Protein AF-A0A7W4EZ77-F1 (afdb_monomer)

Foldseek 3Di:
DQDPQQPDDPVLVVVLVVVQCPDPQWPWDDWDDDPFKTKTWIDGPNWIKIWMQGPVGGIDTDCVRDDPVSVVVVVVVSSVSSVVSD

Secondary structure (DSSP, 8-state):
----GGG--HHHHHHHHHHHHTSTTEEEEEEEE-SSEEEEEEEETTEEEEEEEETTTEEEEE-TTS-HHHHHHHHHHHHHHHHHH-

Sequence (86 aa):
MNKSLESITHEEFLKLMECLKNLQEFTFLEYIIAPEADIFYFNFMEKTVKIKWDLDYGLFLETESLSTSDRDLFLNILDKEILFLI

Solvent-accessible surface area (backbone atoms only — not comparable to full-atom values): 5047 Å² total; per-residue (Å²): 133,85,77,54,75,72,67,55,48,73,70,58,48,56,52,50,54,56,52,46,56,73,36,90,67,32,45,72,73,51,77,49,85,49,100,64,34,43,38,40,35,30,33,45,87,93,31,71,34,41,42,34,39,32,80,91,70,25,58,45,77,52,53,86,75,45,53,75,69,54,42,54,51,52,50,55,52,51,53,53,55,52,64,72,75,109

Structure (mmCIF, N/CA/C/O backbone):
data_AF-A0A7W4EZ77-F1
#
_entry.id   AF-A0A7W4EZ77-F1
#
loop_
_atom_site.group_PDB
_atom_site.id
_atom_site.type_symbol
_atom_site.label_atom_id
_atom_site.label_alt_id
_atom_site.label_comp_id
_atom_site.label_asym_id
_atom_site.label_entity_id
_atom_site.label_seq_id
_atom_site.pdbx_PDB_ins_code
_atom_site.Cartn_x
_atom_site.Cartn_y
_atom_site.Cartn_z
_atom_site.occupancy
_atom_site.B_iso_or_equiv
_atom_site.auth_seq_id
_atom_site.auth_comp_id
_atom_site.auth_asym_id
_atom_site.auth_atom_id
_atom_site.pdbx_PDB_model_num
ATOM 1 N N . MET A 1 1 ? 21.032 0.929 7.040 1.00 34.09 1 MET A N 1
ATOM 2 C CA . MET A 1 1 ? 20.952 1.953 5.981 1.00 34.09 1 MET A CA 1
ATOM 3 C C . MET A 1 1 ? 19.497 1.946 5.564 1.00 34.09 1 MET A C 1
ATOM 5 O O . MET A 1 1 ? 19.106 1.034 4.854 1.00 34.09 1 MET A O 1
ATOM 9 N N . ASN A 1 2 ? 18.672 2.819 6.148 1.00 41.91 2 ASN A N 1
ATOM 10 C CA . ASN A 1 2 ? 17.232 2.796 5.888 1.00 41.91 2 ASN A CA 1
ATOM 11 C C . ASN A 1 2 ? 17.029 3.337 4.475 1.00 41.91 2 ASN A C 1
ATOM 13 O O . ASN A 1 2 ? 17.232 4.527 4.238 1.00 41.91 2 ASN A O 1
ATOM 17 N N . LYS A 1 3 ? 16.729 2.450 3.523 1.00 50.59 3 LYS A N 1
ATOM 18 C CA . LYS A 1 3 ? 16.186 2.860 2.229 1.00 50.59 3 LYS A CA 1
ATOM 19 C C . LYS A 1 3 ? 14.915 3.656 2.534 1.00 50.59 3 LYS A C 1
ATOM 21 O O . LYS A 1 3 ? 14.020 3.153 3.204 1.00 50.59 3 LYS A O 1
ATOM 26 N N . SER A 1 4 ? 14.890 4.919 2.113 1.00 58.81 4 SER A N 1
ATOM 27 C CA . SER A 1 4 ? 13.692 5.761 2.163 1.00 58.81 4 SER A CA 1
ATOM 28 C C . SER A 1 4 ? 12.576 5.071 1.369 1.00 58.81 4 SER A C 1
ATOM 30 O O . SER A 1 4 ? 12.874 4.408 0.367 1.00 58.81 4 SER A O 1
ATOM 32 N N . LEU A 1 5 ? 11.314 5.266 1.772 1.00 62.16 5 LEU A N 1
ATOM 33 C CA . LEU A 1 5 ? 10.111 4.914 0.993 1.00 62.16 5 LEU A CA 1
ATOM 34 C C . LEU A 1 5 ? 10.240 5.324 -0.492 1.00 62.16 5 LEU A C 1
ATOM 36 O O . LEU A 1 5 ? 9.698 4.667 -1.373 1.00 62.16 5 LEU A O 1
ATOM 40 N N . GLU A 1 6 ? 11.030 6.364 -0.766 1.00 62.28 6 GLU A N 1
ATOM 41 C CA . GLU A 1 6 ? 11.339 6.917 -2.091 1.00 62.28 6 GLU A CA 1
ATOM 42 C C . GLU A 1 6 ? 12.223 6.019 -2.981 1.00 62.28 6 GLU A C 1
ATOM 44 O O . GLU A 1 6 ? 12.425 6.331 -4.149 1.00 62.28 6 GLU A O 1
ATOM 49 N N . SER A 1 7 ? 12.788 4.926 -2.457 1.00 73.12 7 SER A N 1
ATOM 50 C CA . SER A 1 7 ? 13.773 4.092 -3.173 1.00 73.12 7 SER A CA 1
ATOM 51 C C . SER A 1 7 ? 13.311 2.668 -3.483 1.00 73.12 7 SER A C 1
ATOM 53 O O . SER A 1 7 ? 14.126 1.854 -3.926 1.00 73.12 7 SER A O 1
ATOM 55 N N . ILE A 1 8 ? 12.032 2.352 -3.253 1.00 83.00 8 ILE A N 1
ATOM 56 C CA . ILE A 1 8 ? 11.506 1.018 -3.553 1.00 83.00 8 ILE A CA 1
ATOM 57 C C . ILE A 1 8 ? 11.348 0.821 -5.066 1.00 83.00 8 ILE A C 1
ATOM 59 O O . ILE A 1 8 ? 10.760 1.637 -5.781 1.00 83.00 8 ILE A O 1
ATOM 63 N N . THR A 1 9 ? 11.874 -0.290 -5.561 1.00 89.25 9 THR A N 1
ATOM 64 C CA . THR A 1 9 ? 11.667 -0.749 -6.938 1.00 89.25 9 THR A CA 1
ATOM 65 C C . THR A 1 9 ? 10.236 -1.245 -7.138 1.00 89.25 9 THR A C 1
ATOM 67 O O . THR A 1 9 ? 9.538 -1.571 -6.178 1.00 89.25 9 THR A O 1
ATOM 70 N N . HIS A 1 10 ? 9.801 -1.362 -8.395 1.00 90.31 10 HIS A N 1
ATOM 71 C CA . HIS A 1 10 ? 8.495 -1.947 -8.724 1.00 90.31 10 HIS A CA 1
ATOM 72 C C . HIS A 1 10 ? 8.331 -3.370 -8.171 1.00 90.31 10 HIS A C 1
ATOM 74 O O . HIS A 1 10 ? 7.281 -3.719 -7.643 1.00 90.31 10 HIS A O 1
ATOM 80 N N . GLU A 1 11 ? 9.389 -4.184 -8.218 1.00 90.50 11 GLU A N 1
ATOM 81 C CA . GLU A 1 11 ? 9.357 -5.549 -7.683 1.00 90.50 11 GLU A CA 1
ATOM 82 C C . GLU A 1 11 ? 9.192 -5.563 -6.153 1.00 90.50 11 GLU A C 1
ATOM 84 O O . GLU A 1 11 ? 8.379 -6.322 -5.623 1.00 90.50 11 GLU A O 1
ATOM 89 N N . GLU A 1 12 ? 9.937 -4.713 -5.437 1.00 90.50 12 GLU A N 1
ATOM 90 C CA . GLU A 1 12 ? 9.791 -4.545 -3.983 1.00 90.50 12 GLU A CA 1
ATOM 91 C C . GLU A 1 12 ? 8.390 -4.020 -3.631 1.00 90.50 12 GLU A C 1
ATOM 93 O O . GLU A 1 12 ? 7.784 -4.490 -2.670 1.00 90.50 12 GLU A O 1
ATOM 98 N N . PHE A 1 13 ? 7.838 -3.113 -4.442 1.00 91.69 13 PHE A N 1
ATOM 99 C CA . PHE A 1 13 ? 6.470 -2.626 -4.294 1.00 91.69 13 PHE A CA 1
ATOM 100 C C . PHE A 1 13 ? 5.429 -3.743 -4.427 1.00 91.69 13 PHE A C 1
ATOM 102 O O . PHE A 1 13 ? 4.567 -3.874 -3.561 1.00 91.69 13 PHE A O 1
ATOM 109 N N . LEU A 1 14 ? 5.511 -4.584 -5.463 1.00 92.88 14 LEU A N 1
ATOM 110 C CA . LEU A 1 14 ? 4.569 -5.695 -5.629 1.00 92.88 14 LEU A CA 1
ATOM 111 C C . LEU A 1 14 ? 4.644 -6.681 -4.454 1.00 92.88 14 LEU A C 1
ATOM 113 O O . LEU A 1 14 ? 3.607 -7.130 -3.965 1.00 92.88 14 LEU A O 1
ATOM 117 N N . LYS A 1 15 ? 5.851 -6.970 -3.947 1.00 93.25 15 LYS A N 1
ATOM 118 C CA . LYS A 1 15 ? 6.031 -7.794 -2.738 1.00 93.25 15 LYS A CA 1
ATOM 119 C C . LYS A 1 15 ? 5.415 -7.138 -1.504 1.00 93.25 15 LYS A C 1
ATOM 121 O O . LYS A 1 15 ? 4.739 -7.819 -0.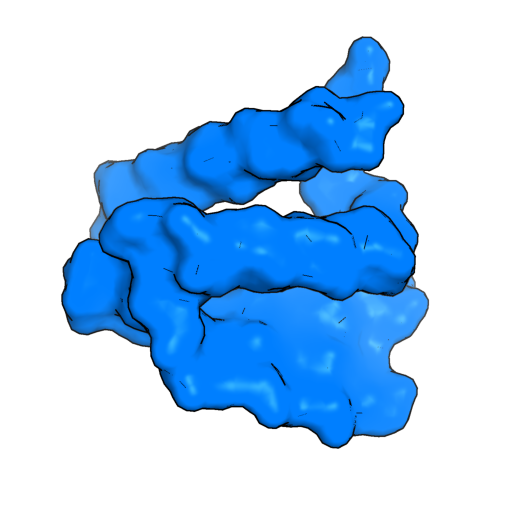740 1.00 93.25 15 LYS A O 1
ATOM 126 N N . LEU A 1 16 ? 5.591 -5.827 -1.338 1.00 92.69 16 LEU A N 1
ATOM 127 C CA . LEU A 1 16 ? 4.970 -5.063 -0.257 1.00 92.69 16 LEU A CA 1
ATOM 128 C C . LEU A 1 16 ? 3.446 -5.162 -0.313 1.00 92.69 16 LEU A C 1
ATOM 130 O O . LEU A 1 16 ? 2.819 -5.427 0.707 1.00 92.69 16 LEU A O 1
ATOM 134 N N . MET A 1 17 ? 2.841 -5.007 -1.492 1.00 94.69 17 MET A N 1
ATOM 135 C CA . MET A 1 17 ? 1.386 -5.113 -1.637 1.00 94.69 17 MET A CA 1
ATOM 136 C C . MET A 1 17 ? 0.877 -6.512 -1.287 1.00 94.69 17 MET A C 1
ATOM 138 O O . MET A 1 17 ? -0.154 -6.635 -0.629 1.00 94.69 17 MET A O 1
ATOM 142 N N . GLU A 1 18 ? 1.606 -7.562 -1.667 1.00 94.19 18 GLU A N 1
ATOM 143 C CA . GLU A 1 18 ? 1.294 -8.932 -1.253 1.00 94.19 18 GLU A CA 1
ATOM 144 C C . GLU A 1 18 ? 1.434 -9.133 0.264 1.00 94.19 18 GLU A C 1
ATOM 146 O O . GLU A 1 18 ? 0.567 -9.765 0.866 1.00 94.19 18 GLU A O 1
ATOM 151 N N . CYS A 1 19 ? 2.452 -8.563 0.916 1.00 93.31 19 CYS A N 1
ATOM 152 C CA . CYS A 1 19 ? 2.555 -8.590 2.380 1.00 93.31 19 CYS A CA 1
ATOM 153 C C . CYS A 1 19 ? 1.348 -7.908 3.035 1.00 93.31 19 CYS A C 1
ATOM 155 O O . CYS A 1 19 ? 0.683 -8.520 3.870 1.00 93.31 19 CYS A O 1
ATOM 157 N N . LEU A 1 20 ? 0.999 -6.692 2.599 1.00 93.94 20 LEU A N 1
ATOM 158 C CA . LEU A 1 20 ? -0.130 -5.940 3.155 1.00 93.94 20 LEU A CA 1
ATOM 159 C C . LEU A 1 20 ? -1.464 -6.679 2.998 1.00 93.94 20 LEU A C 1
ATOM 161 O O . LEU A 1 20 ? -2.269 -6.661 3.921 1.00 93.94 20 LEU A O 1
ATOM 165 N N . LYS A 1 21 ? -1.697 -7.385 1.882 1.00 93.81 21 LYS A N 1
ATOM 166 C CA . LYS A 1 21 ? -2.904 -8.218 1.695 1.00 93.81 21 LYS A CA 1
ATOM 167 C C . LYS A 1 21 ? -3.077 -9.299 2.765 1.00 93.81 21 LYS A C 1
ATOM 169 O O . LYS A 1 21 ? -4.196 -9.761 2.969 1.00 93.81 21 LYS A O 1
ATOM 174 N N . ASN A 1 22 ? -1.986 -9.718 3.404 1.00 92.00 22 ASN A N 1
ATOM 175 C CA . ASN A 1 22 ? -1.976 -10.770 4.416 1.00 92.00 22 ASN A CA 1
ATOM 176 C C . ASN A 1 22 ? -1.985 -10.230 5.858 1.00 92.00 22 ASN A C 1
ATOM 178 O O . ASN A 1 22 ? -2.101 -11.022 6.795 1.00 92.00 22 ASN A O 1
ATOM 182 N N . LEU A 1 23 ? -1.869 -8.912 6.054 1.00 92.19 23 LEU A N 1
ATOM 183 C CA . LEU A 1 23 ? -1.932 -8.286 7.374 1.00 92.19 23 LEU A CA 1
ATOM 184 C C . LEU A 1 23 ? -3.383 -8.095 7.822 1.00 92.19 23 LEU A C 1
ATOM 186 O O . LEU A 1 23 ? -4.238 -7.689 7.041 1.00 92.19 23 LEU A O 1
ATOM 190 N N . GLN A 1 24 ? -3.663 -8.341 9.103 1.00 91.31 24 GLN A N 1
ATOM 191 C CA . GLN A 1 24 ? -5.022 -8.256 9.650 1.00 91.31 24 GLN A CA 1
ATOM 192 C 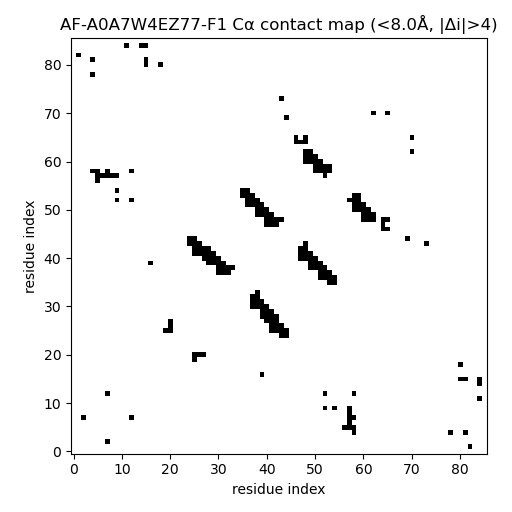C . GLN A 1 24 ? -5.568 -6.819 9.646 1.00 91.31 24 GLN A C 1
ATOM 194 O O . GLN A 1 24 ? -6.776 -6.607 9.547 1.00 91.31 24 GLN A O 1
ATOM 199 N N . GLU A 1 25 ? -4.684 -5.831 9.755 1.00 92.25 25 GLU A N 1
ATOM 200 C CA . GLU A 1 25 ? -5.004 -4.405 9.759 1.00 92.25 25 GLU A CA 1
ATOM 201 C C . GLU A 1 25 ? -5.501 -3.904 8.394 1.00 92.25 25 GLU A C 1
ATOM 203 O O . GLU A 1 25 ? -6.086 -2.821 8.310 1.00 92.25 25 GLU A O 1
ATOM 208 N N . PHE A 1 26 ? -5.281 -4.689 7.337 1.00 94.19 26 PHE A N 1
ATOM 209 C CA . PHE A 1 26 ? -5.579 -4.340 5.959 1.00 94.19 26 PHE A CA 1
ATOM 210 C C . PHE A 1 26 ? -6.602 -5.302 5.365 1.00 94.19 26 PHE A C 1
ATOM 212 O O . PHE A 1 26 ? -6.471 -6.519 5.409 1.00 94.19 26 PHE A O 1
ATOM 219 N N . THR A 1 27 ? -7.632 -4.751 4.735 1.00 95.69 27 THR A N 1
ATOM 220 C CA . THR A 1 27 ? -8.536 -5.520 3.877 1.00 95.69 27 THR A CA 1
ATOM 221 C C . THR A 1 27 ? -8.354 -5.056 2.445 1.00 95.69 27 THR A C 1
ATOM 223 O O . THR A 1 27 ? -8.626 -3.900 2.130 1.00 95.69 27 THR A O 1
ATOM 226 N N . PHE A 1 28 ? -7.884 -5.945 1.574 1.00 95.88 28 PHE A N 1
ATOM 227 C CA . PHE A 1 28 ? -7.738 -5.653 0.151 1.00 95.88 28 PHE A CA 1
ATOM 228 C C . PHE A 1 28 ? -9.096 -5.396 -0.507 1.00 95.88 28 PHE A C 1
ATOM 230 O O . PHE A 1 28 ? -10.047 -6.145 -0.280 1.00 95.88 28 PHE A O 1
ATOM 237 N N . LEU A 1 29 ? -9.170 -4.349 -1.330 1.00 95.31 29 LEU A N 1
ATOM 238 C CA . LEU A 1 29 ? -10.382 -3.975 -2.055 1.00 95.31 29 LEU A CA 1
ATOM 239 C C . LEU A 1 29 ? -10.231 -4.237 -3.547 1.00 95.31 29 LEU A C 1
ATOM 241 O O . LEU A 1 29 ? -10.962 -5.044 -4.117 1.00 95.31 29 LEU A O 1
ATOM 245 N N . GLU A 1 30 ? -9.278 -3.555 -4.174 1.00 95.75 30 GLU A N 1
ATOM 246 C CA . GLU A 1 30 ? -9.084 -3.598 -5.617 1.00 95.75 30 GLU A CA 1
ATOM 247 C C . GLU A 1 30 ? -7.647 -3.247 -6.007 1.00 95.75 30 GLU A C 1
ATOM 249 O O . GLU A 1 30 ? -6.889 -2.629 -5.252 1.00 95.75 30 GLU A O 1
ATOM 254 N N . TYR A 1 31 ? -7.284 -3.672 -7.215 1.00 95.69 31 TYR A N 1
ATOM 255 C CA . TYR A 1 31 ? -6.004 -3.402 -7.847 1.00 95.69 31 TYR A CA 1
ATOM 256 C C . TYR A 1 31 ? -6.243 -2.955 -9.289 1.00 95.69 31 TYR A C 1
ATOM 258 O O . TYR A 1 3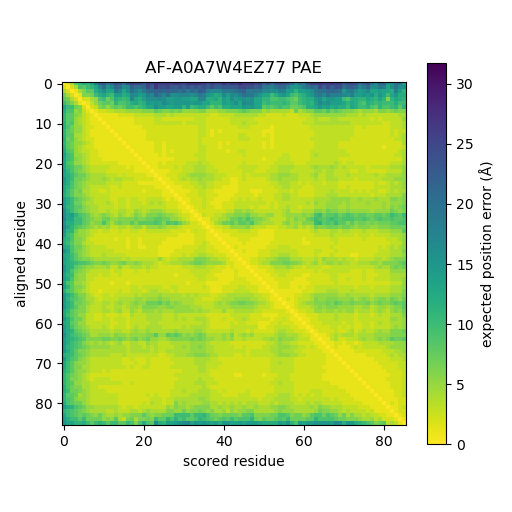1 ? -6.931 -3.644 -10.046 1.00 95.69 31 TYR A O 1
ATOM 266 N N . ILE A 1 32 ? -5.670 -1.812 -9.659 1.00 93.88 32 ILE A N 1
ATOM 267 C CA . ILE A 1 32 ? -5.753 -1.221 -10.992 1.00 93.88 32 ILE A CA 1
ATOM 268 C C . ILE A 1 32 ? -4.342 -1.152 -11.576 1.00 93.88 32 ILE A C 1
ATOM 270 O O . ILE A 1 32 ? -3.466 -0.504 -11.006 1.00 93.88 32 ILE A O 1
ATOM 274 N N . ILE A 1 33 ? -4.156 -1.797 -12.728 1.00 92.25 33 ILE A N 1
ATOM 275 C CA . ILE A 1 33 ? -2.928 -1.736 -13.529 1.00 92.25 33 ILE A CA 1
ATOM 276 C C . ILE A 1 33 ? -3.120 -0.667 -14.598 1.00 92.25 33 ILE A C 1
ATOM 278 O O . IL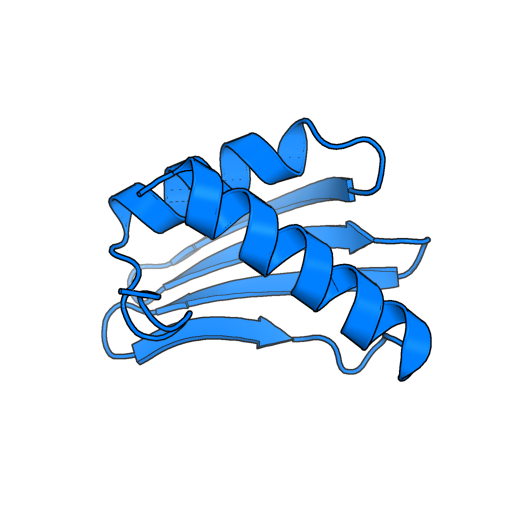E A 1 33 ? -4.044 -0.779 -15.410 1.00 92.25 33 ILE A O 1
ATOM 282 N N . ALA A 1 34 ? -2.249 0.337 -14.632 1.00 88.19 34 ALA A N 1
ATOM 283 C CA . ALA A 1 34 ? -2.185 1.314 -15.712 1.00 88.19 34 ALA A CA 1
ATOM 284 C C . ALA A 1 34 ? -0.760 1.387 -16.285 1.00 88.19 34 ALA A C 1
ATOM 286 O O . ALA A 1 34 ? 0.197 1.083 -15.574 1.00 88.19 34 ALA A O 1
ATOM 287 N N . PRO A 1 35 ? -0.593 1.793 -17.559 1.00 85.25 35 PRO A N 1
ATOM 288 C CA . PRO A 1 35 ? 0.729 1.909 -18.174 1.00 85.25 35 PRO A CA 1
ATOM 289 C C . PRO A 1 35 ? 1.701 2.786 -17.381 1.00 85.25 35 PRO A C 1
ATOM 291 O O . PRO A 1 35 ? 2.897 2.523 -17.393 1.00 85.25 35 PRO A O 1
ATOM 294 N N . GLU A 1 36 ? 1.191 3.813 -16.706 1.00 86.69 36 GLU A N 1
ATOM 295 C CA . GLU A 1 36 ? 1.980 4.789 -15.960 1.00 86.69 36 GLU A CA 1
ATOM 296 C C . GLU A 1 36 ? 2.157 4.409 -14.483 1.00 86.69 36 GLU A C 1
ATOM 298 O O . GLU A 1 36 ? 3.116 4.845 -13.842 1.00 86.69 36 GLU A O 1
ATOM 303 N N . ALA A 1 37 ? 1.223 3.630 -13.924 1.00 89.69 37 ALA A N 1
ATOM 304 C CA . ALA A 1 37 ? 1.214 3.323 -12.503 1.00 89.69 37 ALA A CA 1
ATOM 305 C C . ALA A 1 37 ? 0.330 2.137 -12.111 1.00 89.69 37 ALA A C 1
ATOM 307 O O . ALA A 1 37 ? -0.774 1.953 -12.625 1.00 89.69 37 ALA A O 1
ATOM 308 N N . ASP A 1 38 ? 0.764 1.444 -11.066 1.00 93.56 38 ASP A N 1
ATOM 309 C CA . ASP A 1 38 ? -0.005 0.412 -10.382 1.00 93.56 38 ASP A CA 1
ATOM 310 C C . ASP A 1 38 ? -0.649 0.992 -9.121 1.00 93.56 38 ASP A C 1
ATOM 312 O O . ASP A 1 38 ? 0.012 1.665 -8.328 1.00 93.56 38 ASP A O 1
ATOM 316 N N . ILE A 1 39 ? -1.947 0.751 -8.922 1.00 94.88 39 ILE A N 1
ATOM 317 C CA . ILE A 1 39 ? -2.730 1.342 -7.829 1.00 94.88 39 ILE A CA 1
ATOM 318 C C . ILE A 1 39 ? -3.450 0.253 -7.042 1.00 94.88 39 ILE A C 1
ATOM 320 O O . ILE A 1 39 ? -4.298 -0.454 -7.579 1.00 94.88 39 ILE A O 1
ATOM 324 N N . PHE A 1 40 ? -3.182 0.184 -5.743 1.00 96.56 40 PHE A N 1
ATOM 325 C CA . PHE A 1 40 ? -3.836 -0.714 -4.803 1.00 96.56 40 PHE A CA 1
ATOM 326 C C . PHE A 1 40 ? -4.712 0.063 -3.827 1.00 96.56 40 PHE A C 1
ATOM 328 O O . PHE A 1 40 ? -4.303 1.085 -3.269 1.00 96.56 40 PHE A O 1
ATOM 335 N N . TYR A 1 41 ? -5.902 -0.471 -3.574 1.00 96.00 41 TYR A N 1
ATOM 336 C CA . TYR A 1 41 ? -6.838 0.057 -2.595 1.00 96.00 41 TYR A CA 1
ATOM 337 C C . TYR A 1 41 ? -7.018 -0.937 -1.457 1.00 96.00 41 TYR A C 1
ATOM 339 O O . TYR A 1 41 ? -7.290 -2.123 -1.670 1.00 96.00 41 TYR A O 1
ATOM 347 N N . PHE A 1 42 ? -6.914 -0.423 -0.238 1.00 96.25 42 PHE A N 1
ATOM 348 C CA . PHE A 1 42 ? -7.136 -1.180 0.983 1.00 96.25 42 PHE A CA 1
ATOM 349 C C . PHE A 1 42 ? -8.097 -0.428 1.891 1.00 96.25 42 PHE A C 1
ATOM 351 O O . PHE A 1 42 ? -8.104 0.799 1.919 1.00 96.25 42 PHE A O 1
ATOM 358 N N . ASN A 1 43 ? -8.858 -1.162 2.691 1.00 95.44 43 ASN A N 1
ATOM 359 C CA . ASN A 1 43 ? -9.406 -0.625 3.924 1.00 95.44 43 ASN A CA 1
ATOM 360 C C . ASN A 1 43 ? -8.388 -0.831 5.043 1.00 95.44 43 ASN A C 1
ATOM 362 O O . ASN A 1 43 ? -8.006 -1.963 5.332 1.00 95.44 43 ASN A O 1
ATOM 366 N N . PHE A 1 44 ? -7.998 0.264 5.680 1.00 94.12 44 PHE A N 1
ATOM 367 C CA . PHE A 1 44 ? -7.214 0.304 6.902 1.00 94.12 44 PHE A CA 1
ATOM 368 C C . PHE A 1 44 ? -8.079 0.949 7.986 1.00 94.12 44 PHE A C 1
ATOM 370 O O . PHE A 1 44 ? -8.478 2.104 7.844 1.00 94.12 44 PHE A O 1
ATOM 377 N N . MET A 1 45 ? -8.428 0.201 9.037 1.00 89.94 45 MET A N 1
ATOM 378 C CA . MET A 1 45 ? -9.285 0.695 10.132 1.00 89.94 45 MET A CA 1
ATOM 379 C C . MET A 1 45 ? -10.596 1.341 9.628 1.00 89.94 45 MET A C 1
ATOM 381 O O . MET A 1 45 ? -10.947 2.457 10.003 1.00 89.94 45 MET A O 1
ATOM 385 N N . GLU A 1 46 ? -11.302 0.653 8.722 1.00 87.81 46 GLU A N 1
ATOM 386 C CA . GLU A 1 46 ? -12.552 1.119 8.083 1.00 87.81 46 GLU A CA 1
ATOM 387 C C . GLU A 1 46 ? -12.417 2.381 7.202 1.00 87.81 46 GLU A C 1
ATOM 389 O O . GLU A 1 46 ? -13.419 2.956 6.767 1.00 87.81 46 GLU A O 1
ATOM 394 N N . LYS A 1 47 ? -11.189 2.817 6.901 1.00 93.06 47 LYS A N 1
ATOM 395 C CA . LYS A 1 47 ? -10.901 3.911 5.970 1.00 93.06 47 LYS A CA 1
ATOM 396 C C . LYS A 1 47 ? -10.206 3.383 4.734 1.00 93.06 47 LYS A C 1
ATOM 398 O O . LYS A 1 47 ? -9.241 2.630 4.822 1.00 93.06 47 LYS A O 1
ATOM 403 N N . THR A 1 48 ? -10.670 3.817 3.571 1.00 93.75 48 THR A N 1
ATOM 404 C CA . THR A 1 48 ? -9.992 3.491 2.323 1.00 93.75 48 THR A CA 1
ATOM 405 C C . THR A 1 48 ? -8.701 4.292 2.219 1.00 93.75 48 THR A C 1
ATOM 407 O O . THR A 1 48 ? -8.714 5.522 2.317 1.00 93.75 48 THR A O 1
ATOM 410 N N . VAL A 1 49 ? -7.603 3.578 2.011 1.00 95.19 49 VAL A N 1
ATOM 411 C CA . VAL A 1 49 ? -6.288 4.117 1.676 1.00 95.19 49 VAL A CA 1
ATOM 412 C C . VAL A 1 49 ? -5.911 3.640 0.286 1.00 95.19 49 VAL A C 1
ATOM 414 O O . VAL A 1 49 ? -6.233 2.517 -0.117 1.00 95.19 49 VAL A O 1
ATOM 417 N N . LYS A 1 50 ? -5.222 4.508 -0.446 1.00 94.94 50 LYS A N 1
ATOM 418 C CA . LYS A 1 50 ? -4.728 4.207 -1.782 1.00 94.94 50 LYS A CA 1
ATOM 419 C C . LYS A 1 50 ? -3.211 4.256 -1.774 1.00 94.94 50 LYS A C 1
ATOM 421 O O . LYS A 1 50 ? -2.606 5.218 -1.303 1.00 94.94 50 LYS A O 1
ATOM 426 N N . ILE A 1 51 ? -2.614 3.200 -2.307 1.00 94.25 51 ILE A N 1
ATOM 427 C CA . ILE A 1 51 ? -1.175 3.043 -2.445 1.00 94.25 51 ILE A CA 1
ATOM 428 C C . ILE A 1 51 ? -0.887 2.910 -3.935 1.00 94.25 51 ILE A C 1
ATOM 430 O O . ILE A 1 51 ? -1.423 2.028 -4.600 1.00 94.25 51 ILE A O 1
ATOM 434 N N . LYS A 1 52 ? -0.066 3.807 -4.469 1.00 93.75 52 LYS A N 1
ATOM 435 C CA . LYS A 1 52 ? 0.283 3.860 -5.888 1.00 93.75 52 LYS A CA 1
ATOM 436 C C . LYS A 1 52 ? 1.785 3.668 -6.047 1.00 93.75 52 LYS A C 1
ATOM 438 O O . LYS A 1 52 ? 2.547 4.228 -5.269 1.00 93.75 52 LYS A O 1
ATOM 443 N N . TRP A 1 53 ? 2.206 2.953 -7.081 1.00 93.56 53 TRP A N 1
ATOM 444 C CA . TRP A 1 53 ? 3.579 2.994 -7.570 1.00 93.56 53 TRP A CA 1
ATOM 445 C C . TRP A 1 53 ? 3.600 3.584 -8.973 1.00 93.56 53 TRP A C 1
ATOM 447 O O . TRP A 1 53 ? 2.896 3.117 -9.862 1.00 93.56 53 TRP A O 1
ATOM 457 N N . ASP A 1 54 ? 4.366 4.648 -9.133 1.00 90.62 54 ASP A N 1
ATOM 458 C CA . ASP A 1 54 ? 4.526 5.424 -10.350 1.00 90.62 54 ASP A CA 1
ATOM 459 C C . ASP A 1 54 ? 5.896 5.136 -10.975 1.00 90.62 54 ASP A C 1
ATOM 461 O O . ASP A 1 54 ? 6.896 5.069 -10.258 1.00 90.62 54 ASP A O 1
ATOM 465 N N . LEU A 1 55 ? 5.952 4.973 -12.298 1.00 85.38 55 LEU A N 1
ATOM 466 C CA . LEU A 1 55 ? 7.200 4.653 -13.002 1.00 85.38 55 LEU A CA 1
ATOM 467 C C . LEU A 1 55 ? 8.284 5.724 -12.836 1.00 85.38 55 LEU A C 1
ATOM 469 O O . LEU A 1 55 ? 9.464 5.383 -12.7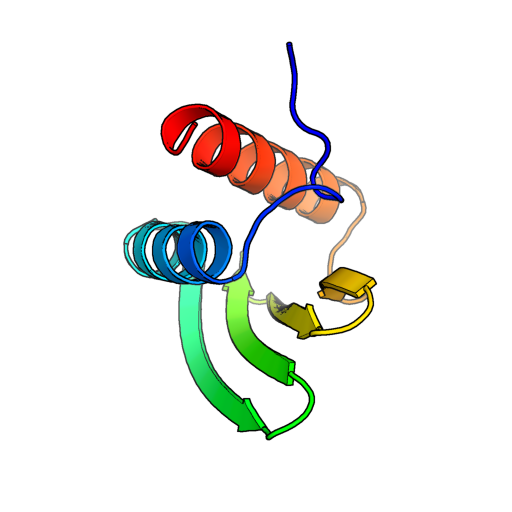37 1.00 85.38 55 LEU A O 1
ATOM 473 N N . ASP A 1 56 ? 7.892 6.997 -12.813 1.00 85.56 56 ASP A N 1
ATOM 474 C CA . ASP A 1 56 ? 8.825 8.123 -12.782 1.00 85.56 56 ASP A CA 1
ATOM 475 C C . ASP A 1 56 ? 9.181 8.525 -11.347 1.00 85.56 56 ASP A C 1
ATOM 477 O O . ASP A 1 56 ? 10.270 9.043 -11.086 1.00 85.56 56 ASP A O 1
ATOM 481 N N . TYR A 1 57 ? 8.258 8.289 -10.413 1.00 82.50 57 TYR A N 1
ATOM 482 C CA . TYR A 1 57 ? 8.333 8.858 -9.072 1.00 82.50 57 TYR A CA 1
ATOM 483 C C . TYR A 1 57 ? 8.287 7.836 -7.920 1.00 82.50 57 TYR A C 1
ATOM 485 O O . TYR A 1 57 ? 8.483 8.216 -6.767 1.00 82.50 57 TYR A O 1
ATOM 493 N N . GLY A 1 58 ? 8.049 6.551 -8.191 1.00 88.06 58 GLY A N 1
ATOM 494 C CA . GLY A 1 58 ? 8.035 5.489 -7.183 1.00 88.06 58 GLY A CA 1
ATOM 495 C C . GLY A 1 58 ? 6.758 5.452 -6.334 1.00 88.06 58 GLY A C 1
ATOM 496 O O . GLY A 1 58 ? 5.650 5.593 -6.846 1.00 88.06 58 GLY A O 1
ATOM 497 N N . LEU A 1 59 ? 6.891 5.197 -5.030 1.00 89.00 59 LEU A N 1
ATOM 498 C CA . LEU A 1 59 ? 5.762 4.971 -4.119 1.00 89.00 59 LEU A CA 1
ATOM 499 C C . LEU A 1 59 ? 5.045 6.267 -3.707 1.00 89.00 59 LEU A C 1
ATOM 501 O O . LEU A 1 59 ? 5.658 7.193 -3.184 1.00 89.00 59 LEU A O 1
ATOM 505 N N . PHE A 1 60 ? 3.717 6.263 -3.811 1.00 90.19 60 PHE A N 1
ATOM 506 C CA . PHE A 1 60 ? 2.813 7.305 -3.327 1.00 90.19 60 PHE A CA 1
ATOM 507 C C . PHE A 1 60 ? 1.742 6.730 -2.412 1.00 90.19 60 PHE A C 1
ATOM 509 O O . PHE A 1 60 ? 1.174 5.669 -2.672 1.00 90.19 60 PHE A O 1
ATOM 516 N N . LEU A 1 61 ? 1.428 7.484 -1.360 1.00 91.75 61 LEU A N 1
ATOM 517 C CA . LEU A 1 61 ? 0.448 7.123 -0.344 1.00 91.75 61 LEU A CA 1
ATOM 518 C C . LEU A 1 61 ? -0.608 8.224 -0.248 1.00 91.75 61 LEU A C 1
ATOM 520 O O . LEU A 1 61 ? -0.301 9.355 0.123 1.00 91.75 61 LEU A O 1
ATOM 524 N N . GLU A 1 62 ? -1.860 7.888 -0.531 1.00 92.81 62 GLU A N 1
ATOM 525 C CA . GLU A 1 62 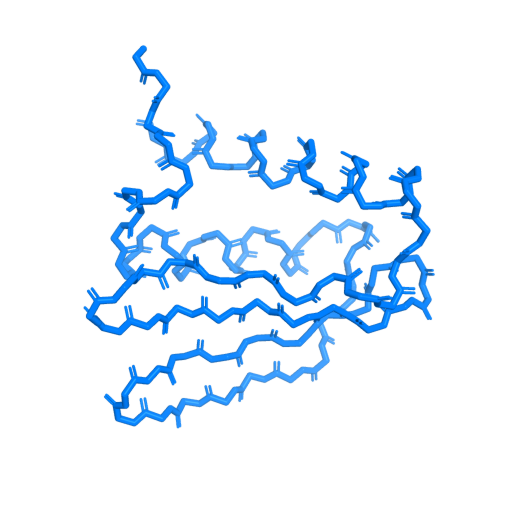? -3.000 8.779 -0.320 1.00 92.81 62 GLU A CA 1
ATOM 526 C C . GLU A 1 62 ? -3.687 8.395 0.996 1.00 92.81 62 GLU A C 1
ATOM 528 O O . GLU A 1 62 ? -4.413 7.402 1.086 1.00 92.81 62 GLU A O 1
ATOM 533 N N . THR A 1 63 ? -3.409 9.184 2.040 1.00 89.94 63 THR A N 1
ATOM 534 C CA . THR A 1 63 ? -3.844 8.947 3.432 1.00 89.94 63 THR A CA 1
ATOM 535 C C . THR A 1 63 ? -4.736 10.062 3.980 1.00 89.94 63 THR A C 1
ATOM 537 O O . THR A 1 63 ? -4.940 10.158 5.186 1.00 89.94 63 THR A O 1
ATOM 540 N N . GLU A 1 64 ? -5.286 10.915 3.112 1.00 89.50 64 GLU A N 1
ATOM 541 C CA . GLU A 1 64 ? -6.107 12.075 3.503 1.00 89.50 64 GLU A CA 1
ATOM 542 C C . GLU A 1 64 ? -7.362 11.691 4.303 1.00 89.50 64 GLU A C 1
ATOM 544 O O . GLU A 1 64 ? -7.888 12.493 5.072 1.00 89.50 64 GLU A O 1
ATOM 549 N N . SER A 1 65 ? -7.836 10.454 4.137 1.00 88.19 65 SER A N 1
ATOM 550 C CA . SER A 1 65 ? -8.974 9.887 4.865 1.00 88.19 65 SER A CA 1
ATOM 551 C C . SER A 1 65 ? -8.647 9.484 6.311 1.00 88.19 65 SER A C 1
ATOM 553 O O . SER A 1 65 ? -9.573 9.230 7.089 1.00 88.19 65 SER A O 1
ATOM 555 N N . LEU A 1 66 ? -7.360 9.410 6.674 1.00 91.56 66 LEU A N 1
ATOM 556 C CA . LEU A 1 66 ? -6.887 8.982 7.988 1.00 91.56 66 LEU A CA 1
ATOM 557 C C . LEU A 1 66 ? -6.767 10.162 8.957 1.00 91.56 66 LEU A C 1
ATOM 559 O O . LEU A 1 66 ? -6.348 11.263 8.596 1.00 91.56 66 LEU A O 1
ATOM 563 N N . SER A 1 67 ? -7.072 9.909 10.231 1.00 93.19 67 SER A N 1
ATOM 564 C CA . SER A 1 67 ? -6.668 10.819 11.305 1.00 93.19 67 SER A CA 1
ATOM 565 C C . SER A 1 67 ? -5.139 10.828 11.448 1.00 93.19 67 SER A C 1
ATOM 567 O O . SER A 1 67 ? -4.463 9.909 10.986 1.00 93.19 67 SER A O 1
ATOM 569 N N . THR A 1 68 ? -4.563 11.830 12.123 1.00 93.31 68 THR A N 1
ATOM 570 C CA . THR A 1 68 ? -3.106 11.878 12.352 1.00 93.31 68 THR A CA 1
ATOM 571 C C . THR A 1 68 ? -2.587 10.602 13.020 1.00 93.31 68 THR A C 1
ATOM 573 O O . THR A 1 68 ? -1.582 10.057 12.579 1.00 93.31 68 THR A O 1
ATOM 576 N N . SER A 1 69 ? -3.294 10.086 14.032 1.00 92.56 69 SER A N 1
ATOM 577 C CA . SER A 1 69 ? -2.893 8.860 14.731 1.00 92.56 69 SER A CA 1
ATOM 578 C C . SER A 1 69 ? -2.965 7.624 13.840 1.00 92.56 69 SER A C 1
ATOM 580 O O . SER A 1 69 ? -2.060 6.793 13.877 1.00 92.56 69 SER A O 1
ATOM 582 N N . ASP A 1 70 ? -4.012 7.510 13.019 1.00 92.88 70 ASP A N 1
ATOM 583 C CA . ASP A 1 70 ? -4.175 6.360 12.125 1.00 92.88 70 ASP A CA 1
ATOM 584 C C . ASP A 1 70 ? -3.145 6.402 10.998 1.00 92.88 70 ASP A C 1
ATOM 586 O O . ASP A 1 70 ? -2.593 5.371 10.622 1.00 92.88 70 ASP A O 1
ATOM 590 N N . ARG A 1 71 ? -2.830 7.602 10.497 1.00 93.38 71 ARG A N 1
ATOM 591 C CA . ARG A 1 71 ? -1.775 7.809 9.506 1.00 93.38 71 ARG A CA 1
ATOM 592 C C . ARG A 1 71 ? -0.408 7.421 10.057 1.00 93.38 71 ARG A C 1
ATOM 594 O O . ARG A 1 71 ? 0.332 6.720 9.376 1.00 93.38 71 ARG A O 1
ATOM 601 N N . ASP A 1 72 ? -0.075 7.842 11.274 1.00 93.88 72 ASP A N 1
ATOM 602 C CA . ASP A 1 72 ? 1.210 7.500 11.890 1.00 93.88 72 ASP A CA 1
ATOM 603 C C . ASP A 1 72 ? 1.321 5.983 12.124 1.00 93.88 72 ASP A C 1
ATOM 605 O O . ASP A 1 72 ? 2.372 5.390 11.883 1.00 93.88 72 ASP A O 1
ATOM 609 N N . LEU A 1 73 ? 0.232 5.321 12.531 1.00 93.88 73 LEU A N 1
ATOM 610 C CA . LEU A 1 73 ? 0.189 3.862 12.646 1.00 93.88 73 LEU A CA 1
ATOM 611 C C . LEU A 1 73 ? 0.366 3.171 11.285 1.00 93.88 73 LEU A C 1
ATOM 613 O O . LEU A 1 73 ? 1.188 2.264 11.170 1.00 93.88 73 LEU A O 1
ATOM 617 N N . PHE A 1 74 ? -0.364 3.61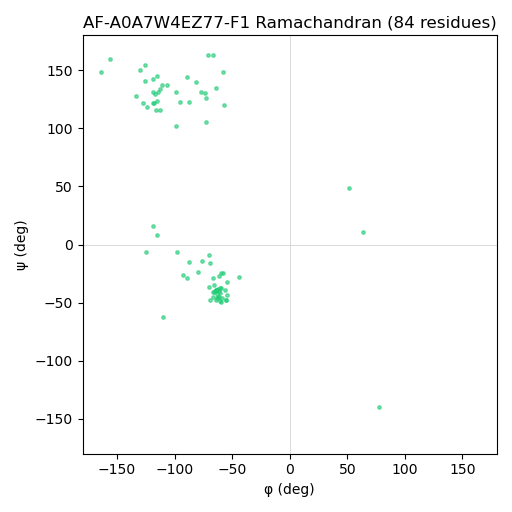7 10.262 1.00 93.81 74 PHE A N 1
ATOM 618 C CA . PHE A 1 74 ? -0.262 3.110 8.893 1.00 93.81 74 PHE A CA 1
ATOM 619 C C . PHE A 1 74 ? 1.173 3.207 8.358 1.00 93.81 74 PHE A C 1
ATOM 621 O O . PHE A 1 74 ? 1.717 2.218 7.867 1.00 93.81 74 PHE A O 1
ATOM 628 N N . LEU A 1 75 ? 1.816 4.368 8.517 1.00 92.00 75 LEU A N 1
ATOM 629 C CA . LEU A 1 75 ? 3.201 4.583 8.092 1.00 92.00 75 LEU A CA 1
ATOM 630 C C . LEU A 1 75 ? 4.185 3.697 8.866 1.00 92.00 75 LEU A C 1
ATOM 632 O O . LEU A 1 75 ? 5.107 3.154 8.267 1.00 92.00 75 LEU A O 1
ATOM 636 N N . ASN A 1 76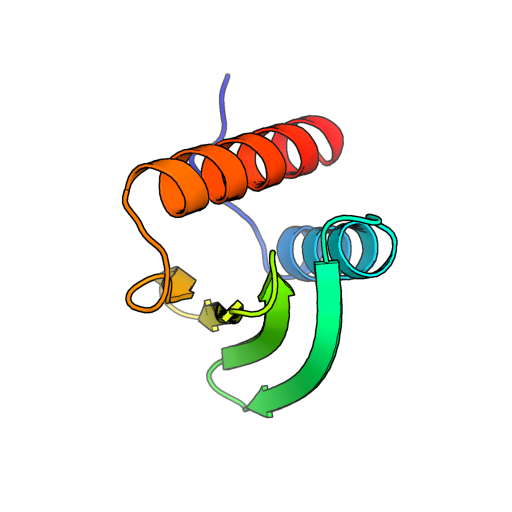 ? 3.972 3.496 10.169 1.00 92.38 76 ASN A N 1
ATOM 637 C CA . ASN A 1 76 ? 4.808 2.603 10.973 1.00 92.38 76 ASN A CA 1
ATOM 638 C C . ASN A 1 76 ? 4.690 1.132 10.551 1.00 92.38 76 ASN A C 1
ATOM 640 O O . ASN A 1 76 ? 5.668 0.393 10.656 1.00 92.38 76 ASN A O 1
ATOM 644 N N . ILE A 1 77 ? 3.509 0.681 10.119 1.00 91.62 77 ILE A N 1
ATOM 645 C CA . ILE A 1 77 ? 3.339 -0.680 9.593 1.00 91.62 77 ILE A CA 1
ATOM 646 C C . ILE A 1 77 ? 4.050 -0.802 8.243 1.00 91.62 77 ILE A C 1
ATOM 648 O O . ILE A 1 77 ? 4.854 -1.711 8.066 1.00 91.62 77 ILE A O 1
ATOM 652 N N . LEU A 1 78 ? 3.832 0.151 7.333 1.00 90.50 78 LEU A N 1
ATOM 653 C CA . LEU A 1 78 ? 4.515 0.189 6.037 1.00 90.50 78 LEU A CA 1
ATOM 654 C C . LEU A 1 78 ? 6.041 0.169 6.167 1.00 90.50 78 LEU A C 1
ATOM 656 O O . LEU A 1 78 ? 6.693 -0.617 5.487 1.00 90.50 78 LEU A O 1
ATOM 660 N N . ASP A 1 79 ? 6.608 1.006 7.040 1.00 88.31 79 ASP A N 1
ATOM 661 C CA . ASP A 1 79 ? 8.057 1.076 7.257 1.00 88.31 79 ASP A CA 1
ATOM 662 C C . ASP A 1 79 ? 8.615 -0.269 7.743 1.00 88.31 79 ASP A C 1
ATOM 664 O O . ASP A 1 79 ? 9.627 -0.747 7.232 1.00 88.31 79 ASP A O 1
ATOM 668 N N . LYS A 1 80 ? 7.912 -0.944 8.661 1.00 89.38 80 LYS A N 1
ATOM 669 C CA . LYS A 1 80 ? 8.297 -2.282 9.134 1.00 89.38 80 LYS A CA 1
ATOM 670 C C . LYS A 1 80 ? 8.279 -3.328 8.026 1.00 89.38 80 LYS A C 1
ATOM 672 O O . LYS A 1 80 ? 9.225 -4.106 7.931 1.00 89.38 80 LYS A O 1
ATOM 677 N N . GLU A 1 81 ? 7.234 -3.347 7.203 1.00 89.06 81 GLU A N 1
ATOM 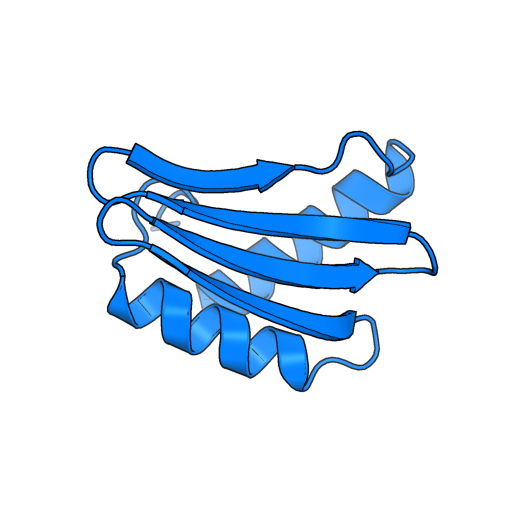678 C CA . GLU A 1 81 ? 7.136 -4.304 6.097 1.00 89.06 81 GLU A CA 1
ATOM 679 C C . GLU A 1 81 ? 8.223 -4.053 5.047 1.00 89.06 81 GLU A C 1
ATOM 681 O O . GLU A 1 81 ? 8.863 -4.991 4.580 1.00 89.06 81 GLU A O 1
ATOM 686 N N . ILE A 1 82 ? 8.514 -2.788 4.731 1.00 83.75 82 ILE A N 1
ATOM 687 C CA . ILE A 1 82 ? 9.614 -2.424 3.829 1.00 83.75 82 ILE A CA 1
ATOM 688 C C . ILE A 1 82 ? 10.961 -2.876 4.399 1.00 83.75 82 ILE A C 1
ATOM 690 O O . ILE A 1 82 ? 11.756 -3.475 3.677 1.00 83.75 82 ILE A O 1
ATOM 694 N N . LEU A 1 83 ? 11.210 -2.643 5.691 1.00 80.56 83 LEU A N 1
ATOM 695 C CA . LEU A 1 83 ? 12.427 -3.102 6.365 1.00 80.56 83 LEU A CA 1
ATOM 696 C C . LEU A 1 83 ? 12.570 -4.630 6.367 1.00 80.56 83 LEU A C 1
ATOM 698 O O . LEU A 1 83 ? 13.693 -5.117 6.434 1.00 80.56 83 LEU A O 1
ATOM 702 N N . PHE A 1 84 ? 11.470 -5.383 6.310 1.00 78.69 84 PHE A N 1
ATOM 703 C CA . PHE A 1 84 ? 11.506 -6.845 6.230 1.00 78.69 84 PHE A CA 1
ATOM 704 C C . PHE A 1 84 ? 11.802 -7.364 4.812 1.00 78.69 84 PHE A C 1
ATOM 706 O O . PHE A 1 84 ? 12.271 -8.490 4.646 1.00 78.69 84 PHE A O 1
ATOM 713 N N . LEU A 1 85 ? 11.523 -6.557 3.787 1.00 73.56 85 LEU A N 1
ATOM 714 C CA . LEU A 1 85 ? 11.696 -6.920 2.378 1.00 73.56 85 LEU A CA 1
ATOM 715 C C . LEU A 1 85 ? 13.104 -6.635 1.824 1.00 73.56 85 LEU A C 1
ATOM 717 O O . LEU A 1 85 ? 13.428 -7.143 0.748 1.00 73.56 85 LEU A O 1
ATOM 721 N N . ILE A 1 86 ? 13.916 -5.837 2.529 1.00 65.38 86 ILE A N 1
ATOM 722 C CA . ILE A 1 86 ? 15.270 -5.389 2.136 1.00 65.38 86 ILE A CA 1
ATOM 723 C C . ILE A 1 86 ? 16.341 -6.136 2.932 1.00 65.38 86 ILE A C 1
ATOM 725 O O . ILE A 1 86 ? 17.331 -6.570 2.296 1.00 65.38 86 ILE A O 1
#

Mean predicted aligned error: 4.44 Å

Nearest PDB structures (foldseek):
  6y2r-assembly1_B  TM=7.261E-01  e=2.883E-02  Escherichia coli K-12
  6y2r-assembly1_A  TM=7.302E-01  e=6.237E-02  Escherichia coli K-12
  8vl3-assembly1_A  TM=4.599E-01  e=2.377E-02  synthetic construct
  4fr9-assembly1_A  TM=6.145E-01  e=1.282E+00  Bacteroides fragilis NCTC 9343
  8aaf-assembly1_a  TM=4.195E-01  e=5.925E-01  Saccharomyces cerevisiae

pLDDT: mean 87.95, std 11.58, range [34.09, 96.56]

Radius of gyration: 12.15 Å; Cα contacts (8 Å, |Δi|>4): 111; chains: 1; bounding box: 34×23×33 Å